Protein AF-A0AAJ0ASC1-F1 (afdb_monomer)

Organism: NCBI:txid1209918

pLDDT: mean 73.43, std 11.55, range [33.88, 90.31]

Structure (mmCIF, N/CA/C/O backbone):
data_AF-A0AAJ0ASC1-F1
#
_entry.id   AF-A0AAJ0ASC1-F1
#
loop_
_atom_site.group_PDB
_atom_site.id
_atom_site.type_symbol
_atom_site.label_atom_id
_atom_site.label_alt_id
_atom_site.label_comp_id
_atom_site.label_asym_id
_atom_site.label_entity_id
_atom_site.label_seq_id
_atom_site.pdbx_PDB_ins_code
_atom_site.Cartn_x
_atom_site.Cartn_y
_atom_site.Cartn_z
_atom_site.occupancy
_atom_site.B_iso_or_equiv
_atom_site.auth_seq_id
_atom_site.auth_comp_id
_atom_site.auth_asym_id
_atom_site.auth_atom_id
_atom_site.pdbx_PDB_model_num
ATOM 1 N N . MET A 1 1 ? -0.349 -22.123 7.236 1.00 34.16 1 MET A N 1
ATOM 2 C CA . MET A 1 1 ? -1.575 -21.528 7.807 1.00 34.16 1 MET A CA 1
ATOM 3 C C . MET A 1 1 ? -2.032 -20.435 6.857 1.00 34.16 1 MET A C 1
ATOM 5 O O . MET A 1 1 ? -1.422 -19.375 6.826 1.00 34.16 1 MET A O 1
ATOM 9 N N . VAL A 1 2 ? -3.002 -20.745 5.996 1.00 33.88 2 VAL A N 1
ATOM 10 C CA . VAL A 1 2 ? -3.589 -19.779 5.057 1.00 33.88 2 VAL A CA 1
ATOM 11 C C . VAL A 1 2 ? -4.461 -18.842 5.892 1.00 33.88 2 VAL A C 1
ATOM 13 O O . VAL A 1 2 ? -5.405 -19.294 6.531 1.00 33.88 2 VAL A O 1
ATOM 16 N N . LEU A 1 3 ? -4.087 -17.567 5.990 1.00 45.00 3 LEU A N 1
ATOM 17 C CA . LEU A 1 3 ? -4.937 -16.552 6.610 1.00 45.00 3 LEU A CA 1
ATOM 18 C C . LEU A 1 3 ? -6.033 -16.223 5.598 1.00 45.00 3 LEU A C 1
ATOM 20 O O . LEU A 1 3 ? -5.820 -15.415 4.699 1.00 45.00 3 LEU A O 1
ATOM 24 N N . GLU A 1 4 ? -7.172 -16.906 5.700 1.00 57.84 4 GLU A N 1
ATOM 25 C CA . GLU A 1 4 ? -8.359 -16.542 4.930 1.00 57.84 4 GLU A CA 1
ATOM 26 C C . GLU A 1 4 ? -8.743 -15.098 5.275 1.00 57.84 4 GLU A C 1
ATOM 28 O O . GLU A 1 4 ? -8.935 -14.744 6.441 1.00 57.84 4 GLU A O 1
ATOM 33 N N . ASN A 1 5 ? -8.790 -14.248 4.251 1.00 64.25 5 ASN A N 1
ATOM 34 C CA . ASN A 1 5 ? -9.231 -12.867 4.373 1.00 64.25 5 ASN A CA 1
ATOM 35 C C . ASN A 1 5 ? -10.702 -12.864 4.820 1.00 64.25 5 ASN A C 1
ATOM 37 O O . ASN A 1 5 ? -11.564 -13.404 4.123 1.00 64.25 5 ASN A O 1
ATOM 41 N N . VAL A 1 6 ? -10.994 -12.288 5.988 1.00 72.25 6 VAL A N 1
ATOM 42 C CA . VAL A 1 6 ? -12.367 -12.197 6.496 1.00 72.25 6 VAL A CA 1
ATOM 43 C C . VAL A 1 6 ? -13.025 -10.979 5.846 1.00 72.25 6 VAL A C 1
ATOM 45 O O . VAL A 1 6 ? -12.481 -9.881 5.959 1.00 72.25 6 VAL A O 1
ATOM 48 N N . PRO A 1 7 ? -14.199 -11.100 5.197 1.00 78.81 7 PRO A N 1
ATOM 49 C CA . PRO A 1 7 ? -14.834 -9.967 4.531 1.00 78.81 7 PRO A CA 1
ATOM 50 C C . PRO A 1 7 ? -14.973 -8.743 5.446 1.00 78.81 7 PRO A C 1
ATOM 52 O O . PRO A 1 7 ? -15.595 -8.816 6.506 1.00 78.81 7 PRO A O 1
ATOM 55 N N . GLY A 1 8 ? -14.441 -7.597 5.008 1.00 72.81 8 GLY A N 1
ATOM 56 C CA . GLY A 1 8 ? -14.377 -6.371 5.815 1.00 72.81 8 GLY A CA 1
ATOM 57 C C . GLY A 1 8 ? -15.733 -5.865 6.319 1.00 72.81 8 GLY A C 1
ATOM 58 O O . GLY A 1 8 ? -15.797 -5.250 7.378 1.00 72.81 8 GLY A O 1
ATO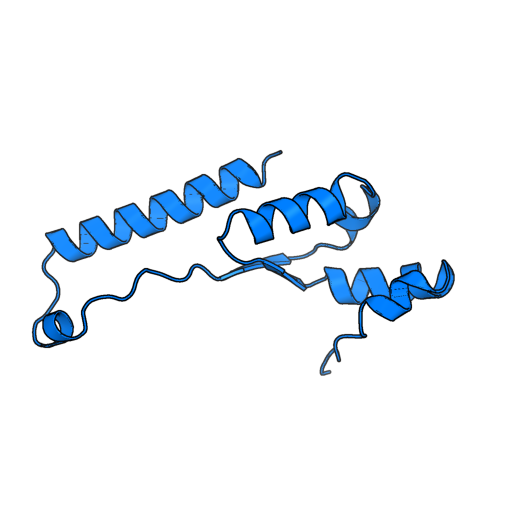M 59 N N . ARG A 1 9 ? -16.836 -6.209 5.638 1.00 80.06 9 ARG A N 1
ATOM 60 C CA . ARG A 1 9 ? -18.210 -5.903 6.079 1.00 80.06 9 ARG A CA 1
ATOM 61 C C . ARG A 1 9 ? -18.533 -6.418 7.487 1.00 80.06 9 ARG A C 1
ATOM 63 O O . ARG A 1 9 ? -19.351 -5.825 8.179 1.00 80.06 9 ARG A O 1
ATOM 70 N N . PHE A 1 10 ? -17.887 -7.500 7.925 1.00 83.62 10 PHE A N 1
ATOM 71 C CA . PHE A 1 10 ? -18.098 -8.070 9.255 1.00 83.62 10 PHE A CA 1
ATOM 72 C C . PHE A 1 10 ? -17.439 -7.237 10.362 1.00 83.62 10 PHE A C 1
ATOM 74 O O . PHE A 1 10 ? -17.953 -7.194 11.476 1.00 83.62 10 PHE A O 1
ATOM 81 N N . ALA A 1 11 ? -16.375 -6.491 10.049 1.00 83.38 11 ALA A N 1
ATOM 82 C CA . ALA A 1 11 ? -15.750 -5.563 10.990 1.00 83.38 11 ALA A CA 1
ATOM 83 C C . ALA A 1 11 ? -16.639 -4.343 11.314 1.00 83.38 11 ALA A C 1
ATOM 85 O O . ALA A 1 11 ? -16.323 -3.584 12.223 1.00 83.38 11 ALA A O 1
ATOM 86 N N . CYS A 1 12 ? -17.745 -4.139 10.588 1.00 83.06 12 CYS A N 1
ATOM 87 C CA . CYS A 1 12 ? -18.680 -3.032 10.807 1.00 83.06 12 CYS A CA 1
ATOM 88 C C . CYS A 1 12 ? -19.890 -3.399 11.685 1.00 83.06 12 CYS A C 1
ATOM 90 O O . CYS A 1 12 ? -20.700 -2.523 11.968 1.00 83.06 12 CYS A O 1
ATOM 92 N N . ILE A 1 13 ? -20.042 -4.668 12.087 1.00 87.31 13 ILE A N 1
ATOM 93 C CA . ILE A 1 13 ? -21.240 -5.151 12.797 1.00 87.31 13 ILE A CA 1
ATOM 94 C C . ILE A 1 13 ? -21.227 -4.748 14.275 1.00 87.31 13 ILE A C 1
ATOM 96 O O . ILE A 1 13 ? -22.210 -4.212 14.780 1.00 87.31 13 ILE A O 1
ATOM 100 N N . CYS A 1 14 ? -20.125 -5.005 14.981 1.00 90.19 14 CYS A N 1
ATOM 101 C CA . CYS A 1 14 ? -19.950 -4.616 16.379 1.00 90.19 14 CYS A CA 1
ATOM 102 C C . CYS A 1 14 ? -18.465 -4.429 16.721 1.00 90.19 14 CYS A C 1
ATOM 104 O O . CYS A 1 14 ? -17.584 -4.811 15.945 1.00 90.19 14 CYS A O 1
ATOM 106 N N . ARG A 1 15 ? -18.189 -3.853 17.899 1.00 87.25 15 ARG A N 1
ATOM 107 C CA . ARG A 1 15 ? -16.824 -3.551 18.360 1.00 87.25 15 ARG A CA 1
ATOM 108 C C . ARG A 1 15 ? -15.962 -4.807 18.506 1.00 87.25 15 ARG A C 1
ATOM 110 O O . ARG A 1 15 ? -14.857 -4.826 17.983 1.00 87.25 15 ARG A O 1
ATOM 117 N N . ASP A 1 16 ? -16.490 -5.868 19.109 1.00 89.81 16 ASP A N 1
ATOM 118 C CA . ASP A 1 16 ? -15.742 -7.116 19.330 1.00 89.81 16 ASP A CA 1
ATOM 119 C C . ASP A 1 16 ? -15.289 -7.758 18.009 1.00 89.81 16 ASP A C 1
ATOM 121 O O . ASP A 1 16 ? -14.180 -8.286 17.880 1.00 89.81 16 ASP A O 1
ATOM 125 N N . TRP A 1 17 ? -16.148 -7.686 16.988 1.00 90.31 17 TRP A N 1
ATOM 126 C CA . TRP A 1 17 ? -15.836 -8.184 15.651 1.00 90.31 17 TRP A CA 1
ATOM 127 C C . TRP A 1 17 ? -14.817 -7.284 14.965 1.00 90.31 17 TRP A C 1
ATOM 129 O O . TRP A 1 17 ? -13.879 -7.789 14.351 1.00 90.31 17 TRP A O 1
ATOM 139 N N . GLN A 1 18 ? -14.953 -5.966 15.107 1.00 87.81 18 GLN A N 1
ATOM 140 C CA . GLN A 1 18 ? -13.972 -5.009 14.608 1.00 87.81 18 GLN A CA 1
ATOM 141 C C . GLN A 1 18 ? -12.577 -5.294 15.188 1.00 87.81 18 GLN A C 1
ATOM 143 O O . GLN A 1 18 ? -11.626 -5.465 14.429 1.00 87.81 18 GLN A O 1
ATOM 148 N N . GLU A 1 19 ? -12.466 -5.429 16.510 1.00 88.25 19 GLU A N 1
ATOM 149 C CA . GLU A 1 19 ? -11.205 -5.690 17.217 1.00 88.25 19 GLU A CA 1
ATOM 150 C C . GLU A 1 19 ? -10.589 -7.050 16.861 1.00 88.25 19 GLU A C 1
ATOM 152 O O . GLU A 1 19 ? -9.371 -7.204 16.874 1.00 88.25 19 GLU A O 1
ATOM 157 N N . SER A 1 20 ? -11.408 -8.031 16.481 1.00 87.38 20 SER A N 1
ATOM 158 C CA . SER A 1 20 ? -10.932 -9.358 16.073 1.00 87.38 20 SER A CA 1
ATOM 159 C C . SER A 1 20 ? -10.515 -9.433 14.597 1.00 87.38 20 SER A C 1
ATOM 161 O O . SER A 1 20 ? -9.622 -10.210 14.239 1.00 87.38 20 SER A O 1
ATOM 163 N N . ILE A 1 21 ? -11.174 -8.659 13.727 1.00 87.75 21 ILE A N 1
ATOM 164 C CA . ILE A 1 21 ? -11.045 -8.739 12.264 1.00 87.75 21 ILE A CA 1
ATOM 165 C C . ILE A 1 21 ? -10.046 -7.710 11.728 1.00 87.75 21 ILE A C 1
ATOM 167 O O . ILE A 1 21 ? -9.180 -8.070 10.927 1.00 87.75 21 ILE A O 1
ATOM 171 N N . GLU A 1 22 ? -10.124 -6.448 12.167 1.00 86.69 22 GLU A N 1
ATOM 172 C CA . GLU A 1 22 ? -9.260 -5.366 11.668 1.00 86.69 22 GLU A CA 1
ATOM 173 C C . GLU A 1 22 ? -7.758 -5.684 11.796 1.00 86.69 22 GLU A C 1
ATOM 175 O O . GLU A 1 22 ? -7.049 -5.492 10.806 1.00 86.69 22 GLU A O 1
ATOM 180 N N . PRO A 1 23 ? -7.247 -6.266 12.904 1.00 86.69 23 PRO A N 1
ATOM 181 C CA . PRO A 1 23 ? -5.829 -6.617 13.005 1.00 86.69 23 PRO A CA 1
ATOM 182 C C . PRO A 1 23 ? -5.373 -7.666 11.990 1.00 86.69 23 PRO A C 1
ATOM 184 O O . PRO A 1 23 ? -4.203 -7.702 11.619 1.00 86.69 23 PRO A O 1
ATOM 187 N N . ARG A 1 24 ? -6.277 -8.552 11.551 1.00 83.56 24 ARG A N 1
ATOM 188 C CA . ARG A 1 24 ? -5.973 -9.582 10.549 1.00 83.56 24 ARG A CA 1
ATOM 189 C C . ARG A 1 24 ? -6.002 -8.991 9.148 1.00 83.56 24 ARG A C 1
ATOM 191 O O . ARG A 1 24 ? -5.080 -9.232 8.374 1.00 83.56 24 ARG A O 1
ATOM 198 N N . ASN A 1 25 ? -7.026 -8.194 8.859 1.00 80.62 25 ASN A N 1
ATOM 199 C CA . ASN A 1 25 ? -7.251 -7.618 7.538 1.00 80.62 25 ASN A CA 1
ATOM 200 C C . ASN A 1 25 ? -6.265 -6.494 7.210 1.00 80.62 25 ASN A C 1
ATOM 202 O O . ASN A 1 25 ? -5.808 -6.403 6.078 1.00 80.62 25 ASN A O 1
ATOM 206 N N . PHE A 1 26 ? -5.895 -5.664 8.187 1.00 81.94 26 PHE A N 1
ATOM 207 C CA . PHE A 1 26 ? -4.932 -4.578 7.986 1.00 81.94 26 PHE A CA 1
ATOM 208 C C . PHE A 1 26 ? -3.475 -5.009 8.162 1.00 81.94 26 PHE A C 1
ATOM 210 O O . PHE A 1 26 ? -2.573 -4.213 7.912 1.00 81.94 26 PHE A O 1
ATOM 217 N N . ARG A 1 27 ? -3.218 -6.274 8.528 1.00 79.00 27 ARG A N 1
ATOM 218 C CA . ARG A 1 27 ? -1.853 -6.812 8.633 1.00 79.00 27 ARG A CA 1
ATOM 219 C C . ARG A 1 27 ? -1.081 -6.683 7.319 1.00 79.00 27 ARG A C 1
ATOM 221 O O . ARG A 1 27 ? 0.131 -6.465 7.352 1.00 79.00 27 ARG A O 1
ATOM 228 N N . ILE A 1 28 ? -1.777 -6.883 6.199 1.00 75.19 28 ILE A N 1
ATOM 229 C CA . ILE A 1 28 ? -1.252 -6.777 4.839 1.00 75.19 28 ILE A CA 1
ATOM 230 C C . ILE A 1 28 ? -2.258 -5.960 4.035 1.00 75.19 28 ILE A C 1
ATOM 232 O O . ILE A 1 28 ? -3.373 -6.417 3.799 1.00 75.19 28 ILE A O 1
ATOM 236 N N . LEU A 1 29 ? -1.852 -4.770 3.605 1.00 72.88 29 LEU A N 1
ATOM 237 C CA . LEU A 1 29 ? -2.659 -3.916 2.740 1.00 72.88 29 LEU A CA 1
ATOM 238 C C . LEU A 1 29 ? -2.087 -3.900 1.333 1.00 72.88 29 LEU A C 1
ATOM 240 O O . LEU A 1 29 ? -0.899 -3.638 1.146 1.00 72.88 29 LEU A O 1
ATOM 244 N N . GLN A 1 30 ? -2.957 -4.183 0.368 1.00 74.06 30 GLN A N 1
ATOM 245 C CA . GLN A 1 30 ? -2.683 -4.014 -1.050 1.00 74.06 30 GLN A CA 1
ATOM 246 C C . GLN A 1 30 ? -3.332 -2.713 -1.496 1.00 74.06 30 GLN A C 1
ATOM 248 O O . GLN A 1 30 ? -4.548 -2.556 -1.382 1.00 74.06 30 GLN A O 1
ATOM 253 N N . VAL A 1 31 ? -2.509 -1.785 -1.968 1.00 72.19 31 VAL A N 1
ATOM 254 C CA . VAL A 1 31 ? -2.947 -0.463 -2.416 1.00 72.19 31 VAL A CA 1
ATOM 255 C C . VAL A 1 31 ? -2.492 -0.291 -3.858 1.00 72.19 31 VAL A C 1
ATOM 257 O O . VAL A 1 31 ? -1.334 -0.576 -4.179 1.00 72.19 31 VAL A O 1
ATOM 260 N N . GLY A 1 32 ? -3.417 0.117 -4.728 1.00 69.81 32 GLY A N 1
ATOM 261 C CA . GLY A 1 32 ? -3.092 0.504 -6.097 1.00 69.81 32 GLY A CA 1
ATOM 262 C C . GLY A 1 32 ? -2.273 1.793 -6.126 1.00 69.81 32 GLY A C 1
ATOM 263 O O . GLY A 1 32 ? -2.260 2.557 -5.163 1.00 69.81 32 GLY A O 1
ATOM 264 N N . SER A 1 33 ? -1.577 2.034 -7.233 1.00 69.62 33 SER A N 1
ATOM 265 C CA . SER A 1 33 ? -0.784 3.251 -7.443 1.00 69.62 33 SER A CA 1
ATOM 266 C C . SER A 1 33 ? -1.601 4.435 -7.977 1.00 69.62 33 SER A C 1
ATOM 268 O O . SER A 1 33 ? -1.027 5.458 -8.336 1.00 69.62 33 SER A O 1
ATOM 270 N N . ASP A 1 34 ? -2.923 4.302 -8.078 1.00 75.06 34 ASP A N 1
ATOM 271 C CA . ASP A 1 34 ? -3.826 5.352 -8.540 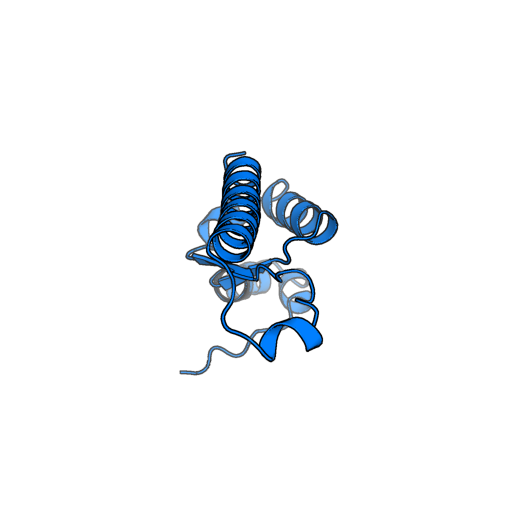1.00 75.06 34 ASP A CA 1
ATOM 272 C C . ASP A 1 34 ? -4.283 6.282 -7.398 1.00 75.06 34 ASP A C 1
ATOM 274 O O . ASP A 1 34 ? -4.337 5.905 -6.225 1.00 75.06 34 ASP A O 1
ATOM 278 N N . GLU A 1 35 ? -4.652 7.517 -7.747 1.00 73.44 35 GLU A N 1
ATOM 279 C CA . GLU A 1 35 ? -5.090 8.548 -6.794 1.00 73.44 35 GLU A CA 1
ATOM 280 C C . GLU A 1 35 ? -6.298 8.108 -5.949 1.00 73.44 35 GLU A C 1
ATOM 282 O O . GLU A 1 35 ? -6.401 8.445 -4.764 1.00 73.44 35 GLU A O 1
ATOM 287 N N . HIS A 1 36 ? -7.201 7.309 -6.525 1.00 78.25 36 HIS A N 1
ATOM 288 C CA . HIS A 1 36 ? -8.374 6.811 -5.815 1.00 78.25 36 HIS A CA 1
ATOM 289 C C . HIS A 1 36 ? -7.978 5.800 -4.728 1.00 78.25 36 HIS A C 1
ATOM 291 O O . HIS A 1 36 ? -8.462 5.893 -3.595 1.00 78.25 36 HIS A O 1
ATOM 297 N N . SER A 1 37 ? -7.040 4.897 -5.021 1.00 77.38 37 SER A N 1
ATOM 298 C CA . SER A 1 37 ? -6.445 3.983 -4.040 1.00 77.38 37 SER A CA 1
ATOM 299 C C . SER A 1 37 ? -5.777 4.729 -2.881 1.00 77.38 37 SER A C 1
ATOM 301 O O . SER A 1 37 ? -6.015 4.383 -1.720 1.00 77.38 37 SER A O 1
ATOM 303 N N . PHE A 1 38 ? -5.012 5.789 -3.160 1.00 73.81 38 PHE A N 1
ATOM 304 C CA . PHE A 1 38 ? -4.396 6.617 -2.115 1.00 73.81 38 PHE A CA 1
ATOM 305 C C . PHE A 1 38 ? -5.427 7.373 -1.275 1.00 73.81 38 PHE A C 1
ATOM 307 O O . PHE A 1 38 ? -5.332 7.391 -0.047 1.00 73.81 38 PHE A O 1
ATOM 314 N N . THR A 1 39 ? -6.460 7.928 -1.910 1.00 80.50 39 THR A N 1
ATOM 315 C CA . THR A 1 39 ? -7.548 8.621 -1.208 1.00 80.50 39 THR A CA 1
ATOM 316 C C . THR A 1 39 ? -8.287 7.674 -0.259 1.00 80.50 39 THR A C 1
ATOM 318 O O . THR A 1 39 ? -8.519 8.006 0.906 1.00 80.50 39 THR A O 1
ATOM 321 N N . ASN A 1 40 ? -8.600 6.459 -0.716 1.00 81.62 40 ASN A N 1
ATOM 322 C CA . ASN A 1 40 ? -9.237 5.434 0.111 1.00 81.62 40 ASN A CA 1
ATOM 323 C C . ASN A 1 40 ? -8.349 5.005 1.287 1.00 81.62 40 ASN A C 1
ATOM 325 O O . ASN A 1 40 ? -8.849 4.807 2.401 1.00 81.62 40 ASN A O 1
ATOM 329 N N . LEU A 1 41 ? -7.036 4.884 1.064 1.00 79.62 41 LEU A N 1
ATOM 330 C CA . LEU A 1 41 ? -6.069 4.592 2.119 1.00 79.62 41 LEU A CA 1
ATOM 331 C C . LEU A 1 41 ? -6.071 5.699 3.179 1.00 79.62 41 LEU A C 1
ATOM 333 O O . LEU A 1 41 ? -6.257 5.415 4.364 1.00 79.62 41 LEU A O 1
ATOM 337 N N . HIS A 1 42 ? -5.961 6.958 2.749 1.00 79.62 42 HIS A N 1
ATOM 338 C CA . HIS A 1 42 ? -6.000 8.119 3.631 1.00 79.62 42 HIS A CA 1
ATOM 339 C C . HIS A 1 42 ? -7.291 8.143 4.460 1.00 79.62 42 HIS A C 1
ATOM 341 O O . HIS A 1 42 ? -7.235 8.184 5.687 1.00 79.62 42 HIS A O 1
ATOM 347 N N . MET A 1 43 ? -8.466 8.001 3.833 1.00 81.75 43 MET A N 1
ATOM 348 C CA . MET A 1 43 ? -9.751 7.959 4.549 1.00 81.75 43 MET A CA 1
ATOM 349 C C . MET A 1 43 ? -9.849 6.807 5.560 1.00 81.75 43 MET A C 1
ATOM 351 O O . MET A 1 43 ? -10.475 6.954 6.615 1.00 81.75 43 MET A O 1
ATOM 355 N N . THR A 1 44 ? -9.233 5.661 5.255 1.00 80.69 44 THR A N 1
ATOM 356 C CA . THR A 1 44 ? -9.255 4.471 6.118 1.00 80.69 44 THR A CA 1
ATOM 357 C C . THR A 1 44 ? -8.528 4.705 7.441 1.00 80.69 44 THR A C 1
ATOM 359 O O . THR A 1 44 ? -8.990 4.196 8.471 1.00 80.69 44 THR A O 1
ATOM 362 N N . PHE A 1 45 ? -7.438 5.479 7.423 1.00 82.12 45 PHE A N 1
ATOM 363 C CA . PHE A 1 45 ? -6.574 5.718 8.582 1.00 82.12 45 PHE A CA 1
ATOM 364 C C . PHE A 1 45 ? -6.785 7.069 9.258 1.00 82.12 45 PHE A C 1
ATOM 366 O O . PHE A 1 45 ? -6.786 7.123 10.485 1.00 82.12 45 PHE A O 1
ATOM 373 N N . HIS A 1 46 ? -7.026 8.134 8.492 1.00 79.88 46 HIS A N 1
ATOM 374 C CA . HIS A 1 46 ? -7.144 9.503 9.001 1.00 79.88 46 HIS A CA 1
ATOM 375 C C . HIS A 1 46 ? -8.215 9.624 10.093 1.00 79.88 46 HIS A C 1
ATOM 377 O O . HIS A 1 46 ? -8.000 10.220 11.143 1.00 79.88 46 HIS A O 1
ATOM 383 N N . ASN A 1 47 ? -9.367 8.981 9.887 1.00 78.00 47 ASN A N 1
ATOM 384 C CA . ASN A 1 47 ? -10.479 9.047 10.838 1.00 78.00 47 ASN A CA 1
ATOM 385 C C . ASN A 1 47 ? -10.333 8.076 12.020 1.00 78.00 47 ASN A C 1
ATOM 387 O O . ASN A 1 47 ? -11.133 8.123 12.955 1.00 78.00 47 ASN A O 1
ATOM 391 N N . LYS A 1 48 ? -9.370 7.147 11.965 1.00 83.19 48 LYS A N 1
ATOM 392 C CA . LYS A 1 48 ? -9.200 6.065 12.945 1.00 83.19 48 LYS A CA 1
ATOM 393 C C . LYS A 1 48 ? -7.710 5.745 13.137 1.00 83.19 48 LYS A C 1
ATOM 395 O O . LYS A 1 48 ? -7.244 4.710 12.650 1.00 83.19 48 LYS A O 1
ATOM 400 N N . PRO A 1 49 ? -6.970 6.585 13.885 1.00 79.75 49 PRO A N 1
ATOM 401 C CA . PRO A 1 49 ? -5.512 6.485 14.005 1.00 79.75 49 PRO A CA 1
ATOM 402 C C . PRO A 1 49 ? -5.029 5.129 14.531 1.00 79.75 49 PRO A C 1
ATOM 404 O O . PRO A 1 49 ? -4.003 4.618 14.096 1.00 79.75 49 PRO A O 1
ATOM 407 N N . TRP A 1 50 ? -5.804 4.478 15.407 1.00 82.81 50 TRP A N 1
ATOM 408 C CA . TRP A 1 50 ? -5.455 3.159 15.947 1.00 82.81 50 TRP A CA 1
ATOM 409 C C . TRP A 1 50 ? -5.298 2.086 14.864 1.00 82.81 50 TRP A C 1
ATOM 411 O O . TRP A 1 50 ? -4.553 1.130 15.069 1.00 82.81 50 TRP A O 1
ATOM 421 N N . ARG A 1 51 ? -5.938 2.237 13.696 1.00 85.06 51 ARG A N 1
ATOM 422 C CA . ARG A 1 51 ? -5.791 1.285 12.587 1.00 85.06 51 ARG A CA 1
ATOM 423 C C . ARG A 1 51 ? -4.367 1.242 12.043 1.00 85.06 51 ARG A C 1
ATOM 425 O O . ARG A 1 51 ? -3.954 0.189 11.566 1.00 85.06 51 ARG A O 1
ATOM 432 N N . GLN A 1 52 ? -3.611 2.336 12.159 1.00 80.31 52 GLN A N 1
ATOM 433 C CA . GLN A 1 52 ? -2.205 2.382 11.750 1.00 80.31 52 GLN A CA 1
ATOM 434 C C . GLN A 1 52 ? -1.366 1.352 12.524 1.00 80.31 52 GLN A C 1
ATOM 436 O O . GLN A 1 52 ? -0.485 0.725 11.949 1.00 80.31 52 GLN A O 1
ATOM 441 N N . SER A 1 53 ? -1.701 1.082 13.793 1.00 82.56 53 SER A N 1
ATOM 442 C CA . SER A 1 53 ? -0.984 0.101 14.628 1.00 82.56 53 SER A CA 1
ATOM 443 C C . SER A 1 53 ? -1.116 -1.353 14.153 1.00 82.56 53 SER A C 1
ATOM 445 O O . SER A 1 53 ? -0.308 -2.206 14.522 1.00 82.56 53 SER A O 1
ATOM 447 N N . TYR A 1 54 ? -2.120 -1.653 13.325 1.00 81.75 54 TYR A N 1
ATOM 448 C CA . TYR A 1 54 ? -2.324 -2.987 12.761 1.00 81.75 54 TYR A CA 1
ATOM 449 C C . TYR A 1 54 ? -1.496 -3.232 11.498 1.00 81.75 54 TYR A C 1
ATOM 451 O O . TYR A 1 54 ? -1.286 -4.387 11.113 1.00 81.75 54 TYR A O 1
ATOM 459 N N . VAL A 1 55 ? -1.011 -2.164 10.865 1.00 79.50 55 VAL A N 1
ATOM 460 C CA . VAL A 1 55 ? -0.255 -2.239 9.620 1.00 79.50 55 VAL A CA 1
ATOM 461 C C . VAL A 1 55 ? 1.171 -2.660 9.933 1.00 79.50 55 VAL A C 1
ATOM 463 O O . VAL A 1 55 ? 1.957 -1.901 10.490 1.00 79.50 55 VAL A O 1
ATOM 466 N N . ARG A 1 56 ? 1.521 -3.897 9.570 1.00 69.31 56 ARG A N 1
ATOM 467 C CA . ARG A 1 56 ? 2.908 -4.381 9.675 1.00 69.31 56 ARG A CA 1
ATO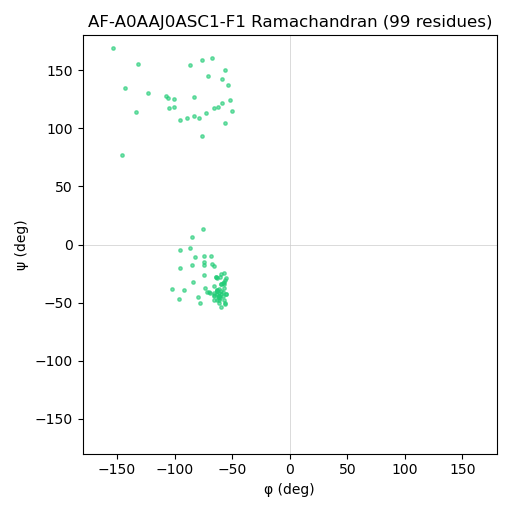M 468 C C . ARG A 1 56 ? 3.697 -4.149 8.398 1.00 69.31 56 ARG A C 1
ATOM 470 O O . ARG A 1 56 ? 4.880 -3.836 8.457 1.00 69.31 56 ARG A O 1
ATOM 477 N N . HIS A 1 57 ? 3.048 -4.350 7.255 1.00 66.44 57 HIS A N 1
ATOM 478 C CA . HIS A 1 57 ? 3.659 -4.224 5.940 1.00 66.44 57 HIS A CA 1
ATOM 479 C C . HIS A 1 57 ? 2.641 -3.629 4.969 1.00 66.44 57 HIS A C 1
ATOM 481 O O . HIS A 1 57 ? 1.497 -4.089 4.920 1.00 66.44 57 HIS A O 1
ATOM 487 N N . ILE A 1 58 ? 3.071 -2.653 4.171 1.00 66.75 58 ILE A N 1
ATOM 488 C CA . ILE A 1 58 ? 2.280 -2.120 3.060 1.00 66.75 58 ILE A CA 1
ATOM 489 C C . ILE A 1 58 ? 2.879 -2.649 1.762 1.00 66.75 58 ILE A C 1
ATOM 491 O O . ILE A 1 58 ? 4.085 -2.541 1.542 1.00 66.75 58 ILE A O 1
ATOM 495 N N . TRP A 1 59 ? 2.040 -3.271 0.937 1.00 64.12 59 TRP A N 1
ATOM 496 C CA . TRP A 1 59 ? 2.435 -3.814 -0.353 1.00 64.12 59 TRP A CA 1
ATOM 497 C C . TRP A 1 59 ? 1.912 -2.893 -1.445 1.00 64.12 59 TRP A C 1
ATOM 499 O O . TRP A 1 59 ? 0.700 -2.742 -1.615 1.00 64.12 59 TRP A O 1
ATOM 509 N N . PHE A 1 60 ? 2.836 -2.311 -2.201 1.00 62.47 60 PHE A N 1
ATOM 510 C CA . PHE A 1 60 ? 2.511 -1.520 -3.377 1.00 62.47 60 PHE A CA 1
ATOM 511 C C . PHE A 1 60 ? 2.723 -2.361 -4.622 1.00 62.47 60 PHE A C 1
ATOM 513 O O . PHE A 1 60 ? 3.802 -2.916 -4.837 1.00 62.47 60 PHE A O 1
ATOM 520 N N . LYS A 1 61 ? 1.676 -2.463 -5.440 1.00 64.75 61 LYS A N 1
ATOM 521 C CA . LYS A 1 61 ? 1.794 -2.987 -6.795 1.00 64.75 61 LYS A CA 1
ATOM 522 C C . LYS A 1 61 ? 1.949 -1.788 -7.718 1.00 64.75 61 LYS A C 1
ATOM 524 O O . LYS A 1 61 ? 0.997 -1.047 -7.926 1.00 64.75 61 LYS A O 1
ATOM 529 N N . ILE A 1 62 ? 3.156 -1.599 -8.235 1.00 61.47 62 ILE A N 1
ATOM 530 C CA . ILE A 1 62 ? 3.417 -0.602 -9.270 1.00 61.47 62 ILE A CA 1
ATOM 531 C C . ILE A 1 62 ? 3.199 -1.298 -10.604 1.00 61.47 62 ILE A C 1
ATOM 533 O O . ILE A 1 62 ? 3.963 -2.188 -10.981 1.00 61.47 62 ILE A O 1
ATOM 537 N N . GLU A 1 63 ? 2.117 -0.935 -11.280 1.00 62.97 63 GLU A N 1
ATOM 538 C CA . GLU A 1 63 ? 1.891 -1.343 -12.660 1.00 62.97 63 GLU A CA 1
ATOM 539 C C . GLU A 1 63 ? 2.659 -0.378 -13.558 1.00 62.97 63 GLU A C 1
ATOM 541 O O . GLU A 1 63 ? 2.358 0.812 -13.624 1.00 62.97 63 GLU A O 1
ATOM 546 N N . LEU A 1 64 ? 3.712 -0.891 -14.193 1.00 60.62 64 LEU A N 1
ATOM 547 C CA . LEU A 1 64 ? 4.426 -0.145 -15.218 1.00 60.62 64 LEU A CA 1
ATOM 548 C C . LEU A 1 64 ? 3.541 -0.051 -16.470 1.00 60.62 64 LEU A C 1
ATOM 550 O O . LEU A 1 64 ? 2.799 -0.999 -16.748 1.00 60.62 64 LEU A O 1
ATOM 554 N N . PRO A 1 65 ? 3.599 1.067 -17.215 1.00 58.44 65 PRO A N 1
ATOM 555 C CA . PRO A 1 65 ? 2.844 1.212 -18.453 1.00 58.44 65 PRO A CA 1
ATOM 556 C C . PRO A 1 65 ? 3.172 0.078 -19.429 1.00 58.44 65 PRO A C 1
ATOM 558 O O . PRO A 1 65 ? 4.283 -0.456 -19.428 1.00 58.44 65 PRO A O 1
ATOM 561 N N . ASP A 1 66 ? 2.203 -0.282 -20.274 1.00 60.94 66 ASP A N 1
ATOM 562 C CA . ASP A 1 66 ? 2.382 -1.329 -21.277 1.00 60.94 66 ASP A CA 1
ATOM 563 C C . ASP A 1 66 ? 3.575 -0.996 -22.184 1.00 60.94 66 ASP A C 1
ATOM 565 O O . ASP A 1 66 ? 3.512 -0.142 -23.073 1.00 60.94 66 ASP A O 1
ATOM 569 N N . HIS A 1 67 ? 4.691 -1.692 -21.967 1.00 57.41 67 HIS A N 1
ATOM 570 C CA . HIS A 1 67 ? 5.830 -1.630 -22.869 1.00 57.41 67 HIS A CA 1
ATOM 571 C C . HIS A 1 67 ? 5.407 -2.243 -24.204 1.00 57.41 67 HIS A C 1
ATOM 573 O O . HIS A 1 67 ? 5.071 -3.429 -24.272 1.00 57.41 67 HIS A O 1
ATOM 579 N N . CYS A 1 68 ? 5.434 -1.436 -25.267 1.00 56.53 68 CYS A N 1
ATOM 580 C CA . CYS A 1 68 ? 5.055 -1.860 -26.610 1.00 56.53 68 CYS A CA 1
ATOM 581 C C . CYS A 1 68 ? 5.792 -3.161 -26.988 1.00 56.53 68 CYS A C 1
ATOM 583 O O . CYS A 1 68 ? 7.022 -3.185 -27.076 1.00 56.53 68 CYS A O 1
ATOM 585 N N . ILE A 1 69 ? 5.045 -4.255 -27.180 1.00 55.62 69 ILE A N 1
ATOM 586 C CA . ILE A 1 69 ? 5.589 -5.617 -27.338 1.00 55.62 69 ILE A CA 1
ATOM 587 C C . ILE A 1 69 ? 6.523 -5.717 -28.556 1.00 55.62 69 ILE A C 1
ATOM 589 O O . ILE A 1 69 ? 7.484 -6.483 -28.526 1.00 55.62 69 ILE A O 1
ATOM 593 N N . GLU A 1 70 ? 6.318 -4.882 -29.580 1.00 57.97 70 GLU A N 1
ATOM 594 C CA . GLU A 1 70 ? 7.177 -4.786 -30.770 1.00 57.97 70 GLU A CA 1
ATOM 595 C C . GLU A 1 70 ? 8.648 -4.487 -30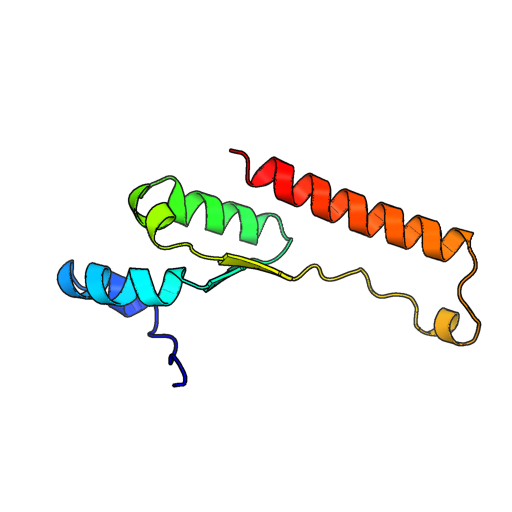.427 1.00 57.97 70 GLU A C 1
ATOM 597 O O . GLU A 1 70 ? 9.562 -4.971 -31.103 1.00 57.97 70 GLU A O 1
ATOM 602 N N . LYS A 1 71 ? 8.89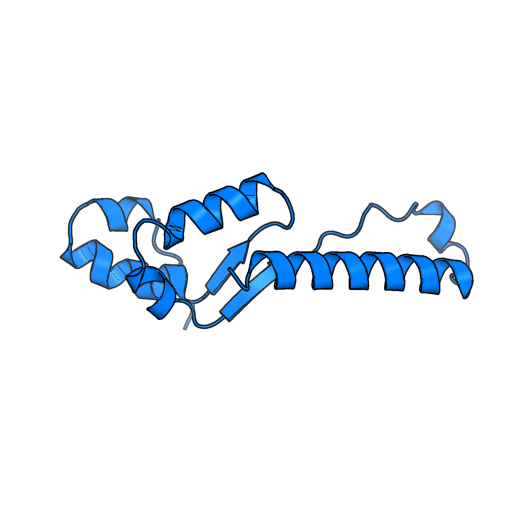7 -3.770 -29.321 1.00 54.88 71 LYS A N 1
ATOM 603 C CA . LYS A 1 71 ? 10.245 -3.434 -28.841 1.00 54.88 71 LYS A CA 1
ATOM 604 C C . LYS A 1 71 ? 10.983 -4.611 -28.192 1.00 54.88 71 LYS A C 1
ATOM 606 O O . LYS A 1 71 ? 12.200 -4.542 -28.066 1.00 54.88 71 LYS A O 1
ATOM 611 N N . ARG A 1 72 ? 10.298 -5.712 -27.839 1.00 56.91 72 ARG A N 1
ATOM 612 C CA . ARG A 1 72 ? 10.920 -6.921 -27.247 1.00 56.91 72 ARG A CA 1
ATOM 613 C C . ARG A 1 72 ? 11.699 -7.769 -28.252 1.00 56.91 72 ARG A C 1
ATOM 615 O O . ARG A 1 72 ? 12.408 -8.689 -27.859 1.00 56.91 72 ARG A O 1
ATOM 622 N N . SER A 1 73 ? 11.568 -7.463 -29.541 1.00 65.81 73 SER A N 1
ATOM 623 C CA . SER A 1 73 ? 12.277 -8.144 -30.630 1.00 65.81 73 SER A CA 1
ATOM 624 C C . SER A 1 73 ? 13.789 -7.893 -30.602 1.00 65.81 73 SER A C 1
ATOM 626 O O . SER A 1 73 ? 14.547 -8.609 -31.253 1.00 65.81 73 SER A O 1
ATOM 628 N N . ARG A 1 74 ? 14.232 -6.866 -29.864 1.00 70.62 74 ARG A N 1
ATOM 629 C CA . ARG A 1 74 ? 15.635 -6.492 -29.691 1.00 70.62 74 ARG A CA 1
ATOM 630 C C . ARG A 1 74 ? 15.952 -6.269 -28.206 1.00 70.62 74 ARG A C 1
ATOM 632 O O . ARG A 1 74 ? 15.047 -5.931 -27.444 1.00 70.62 74 ARG A O 1
ATOM 639 N N . PRO A 1 75 ? 17.220 -6.421 -27.791 1.00 72.00 75 PRO A N 1
ATOM 640 C CA . PRO A 1 75 ? 17.669 -5.934 -26.491 1.00 72.00 75 PRO A CA 1
ATOM 641 C C . PRO A 1 75 ? 17.332 -4.443 -26.330 1.00 72.00 75 PRO A C 1
ATOM 643 O O . PRO A 1 75 ? 17.507 -3.677 -27.282 1.00 72.00 75 PRO A O 1
ATOM 646 N N . GLN A 1 76 ? 16.848 -4.047 -25.147 1.00 71.38 76 GLN A N 1
ATOM 647 C CA . GLN A 1 76 ? 16.611 -2.636 -24.815 1.00 71.38 76 GLN A CA 1
ATOM 648 C C . GLN A 1 76 ? 17.918 -1.844 -24.933 1.00 71.38 76 GLN A C 1
ATOM 650 O O . GLN A 1 76 ? 18.988 -2.357 -24.593 1.00 71.38 76 GLN A O 1
ATOM 655 N N . THR A 1 77 ? 17.840 -0.604 -25.415 1.00 80.81 77 THR A N 1
ATOM 656 C CA . THR A 1 77 ? 18.999 0.301 -25.402 1.00 80.81 77 THR A CA 1
ATOM 657 C C . THR A 1 77 ? 19.241 0.849 -23.999 1.00 80.81 77 THR A C 1
ATOM 659 O O . THR A 1 77 ? 18.328 0.900 -23.175 1.00 80.81 77 THR A O 1
ATOM 662 N N . ASP A 1 78 ? 20.465 1.307 -23.727 1.00 82.00 78 ASP A N 1
ATOM 663 C CA . ASP A 1 78 ? 20.802 1.932 -22.440 1.00 82.00 78 ASP A CA 1
ATOM 664 C C . ASP A 1 78 ? 19.909 3.149 -22.129 1.00 82.00 78 ASP A C 1
ATOM 666 O O . ASP A 1 78 ? 19.570 3.386 -20.971 1.00 82.00 78 ASP A O 1
ATOM 670 N N . GLU A 1 79 ? 19.469 3.879 -23.160 1.00 80.75 79 GLU A N 1
ATOM 671 C CA . GLU A 1 79 ? 18.509 4.984 -23.042 1.00 80.75 79 GLU A CA 1
ATOM 672 C C . GLU A 1 79 ? 17.121 4.505 -22.590 1.00 80.75 79 GLU A C 1
ATOM 674 O O . GLU A 1 79 ? 16.593 5.045 -21.621 1.00 80.75 79 GLU A O 1
ATOM 679 N N . GLU A 1 80 ? 16.568 3.452 -23.206 1.00 76.56 80 GLU A N 1
ATOM 680 C CA . GLU A 1 80 ? 15.266 2.878 -22.819 1.00 76.56 80 GLU A CA 1
ATOM 681 C C . GLU A 1 80 ? 15.308 2.325 -21.382 1.00 76.56 80 GLU A C 1
ATOM 683 O O . GLU A 1 80 ? 14.384 2.535 -20.598 1.00 76.56 80 GLU A O 1
ATOM 688 N N . ILE A 1 81 ? 16.414 1.676 -20.997 1.00 77.56 81 ILE A N 1
ATOM 689 C CA . ILE A 1 81 ? 16.624 1.192 -19.624 1.00 77.56 81 ILE A CA 1
ATOM 690 C C . ILE A 1 81 ? 16.679 2.362 -18.636 1.00 77.56 81 ILE A C 1
ATOM 692 O O . ILE A 1 81 ? 16.175 2.260 -17.515 1.00 77.56 81 ILE A O 1
ATOM 696 N N . ASN A 1 82 ? 17.323 3.466 -19.013 1.00 81.56 82 ASN A N 1
ATOM 697 C CA . ASN A 1 82 ? 17.436 4.637 -18.156 1.00 81.56 82 ASN A CA 1
ATOM 698 C C . ASN A 1 82 ? 16.086 5.352 -17.984 1.00 81.56 82 ASN 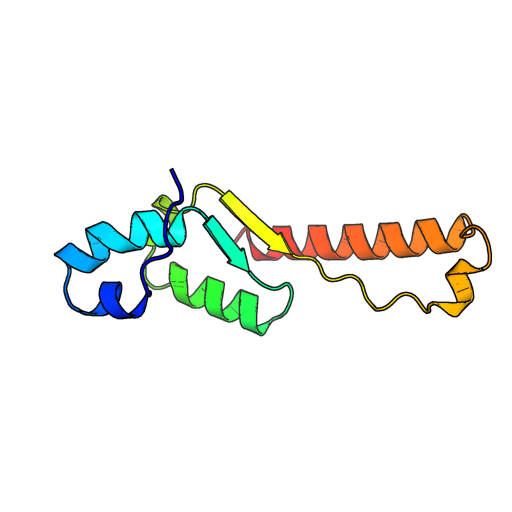A C 1
ATOM 700 O O . ASN A 1 82 ? 15.748 5.730 -16.864 1.00 81.56 82 ASN A O 1
ATOM 704 N N . GLU A 1 83 ? 15.292 5.484 -19.048 1.00 79.31 83 GLU A N 1
ATOM 705 C CA . GLU A 1 83 ? 13.931 6.036 -18.986 1.00 79.31 83 GLU A CA 1
ATOM 706 C C . GLU A 1 83 ? 13.016 5.201 -18.079 1.00 79.31 83 GLU A C 1
ATOM 708 O O . GLU A 1 83 ? 12.363 5.755 -17.191 1.00 79.31 83 GLU A O 1
ATOM 713 N N . ASP A 1 84 ? 13.038 3.871 -18.218 1.00 76.06 84 ASP A N 1
ATOM 714 C CA . ASP A 1 84 ? 12.267 2.961 -17.363 1.00 76.06 84 ASP A CA 1
ATOM 715 C C . ASP A 1 84 ? 12.694 3.072 -15.892 1.00 76.06 84 ASP A C 1
ATOM 717 O O . ASP A 1 84 ? 11.857 3.118 -14.986 1.00 76.06 84 ASP A O 1
ATOM 721 N N . ARG A 1 85 ? 14.005 3.169 -15.633 1.00 79.50 85 ARG A N 1
ATOM 722 C CA . ARG A 1 85 ? 14.545 3.367 -14.278 1.00 79.50 85 ARG A CA 1
ATOM 723 C C . ARG A 1 85 ? 14.109 4.692 -13.673 1.00 79.50 85 ARG A C 1
ATOM 725 O O . ARG A 1 85 ? 13.768 4.714 -12.493 1.00 79.50 85 ARG A O 1
ATOM 732 N N . ILE A 1 86 ? 14.120 5.774 -14.451 1.00 80.56 86 ILE A N 1
ATOM 733 C CA . ILE A 1 86 ? 13.648 7.087 -13.999 1.00 80.56 86 ILE A CA 1
ATOM 734 C C . ILE A 1 86 ? 12.157 7.007 -13.678 1.00 80.56 86 ILE A C 1
ATOM 736 O O . ILE A 1 86 ? 11.760 7.400 -12.587 1.00 80.56 86 ILE A O 1
ATOM 740 N N . CYS A 1 87 ? 11.349 6.430 -14.570 1.00 76.00 87 CYS A N 1
ATOM 741 C CA . CYS A 1 87 ? 9.913 6.263 -14.357 1.00 76.00 87 CYS A CA 1
ATO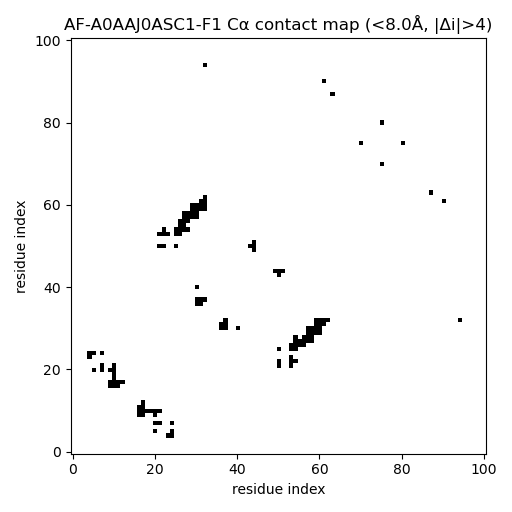M 742 C C . CYS A 1 87 ? 9.618 5.472 -13.071 1.00 76.00 87 CYS A C 1
ATOM 744 O O . CYS A 1 87 ? 8.848 5.923 -12.220 1.00 76.00 87 CYS A O 1
ATOM 746 N N . PHE A 1 88 ? 10.301 4.340 -12.879 1.00 75.69 88 PHE A N 1
ATOM 747 C CA . PHE A 1 88 ? 10.183 3.527 -11.671 1.00 75.69 88 PHE A CA 1
ATOM 748 C C . PHE A 1 88 ? 10.617 4.289 -10.411 1.00 75.69 88 PHE A C 1
ATOM 750 O O . PHE A 1 88 ? 9.900 4.290 -9.409 1.00 75.69 88 PHE A O 1
ATOM 757 N N . ALA A 1 89 ? 11.771 4.961 -10.452 1.00 78.38 89 ALA A N 1
ATOM 758 C CA . ALA A 1 89 ? 12.282 5.724 -9.319 1.00 78.38 89 ALA A CA 1
ATOM 759 C C . ALA A 1 89 ? 11.328 6.863 -8.940 1.00 78.38 89 ALA A C 1
ATOM 761 O O . ALA A 1 89 ? 11.011 7.020 -7.763 1.00 78.38 89 ALA A O 1
ATOM 762 N N . THR A 1 90 ? 10.820 7.620 -9.915 1.00 75.94 90 THR A N 1
ATOM 763 C CA . THR A 1 90 ? 9.849 8.692 -9.675 1.00 75.94 90 THR A CA 1
ATOM 764 C C . THR A 1 90 ? 8.564 8.149 -9.057 1.00 75.94 90 THR A C 1
ATOM 766 O O . THR A 1 90 ? 8.113 8.700 -8.057 1.00 75.94 90 THR A O 1
ATOM 769 N N . ALA A 1 91 ? 8.022 7.035 -9.560 1.00 71.69 91 ALA A N 1
ATOM 770 C CA . ALA A 1 91 ? 6.836 6.405 -8.979 1.00 71.69 91 ALA A CA 1
ATOM 771 C C . ALA A 1 91 ? 7.052 5.994 -7.509 1.00 71.69 91 ALA A C 1
ATOM 773 O O . ALA 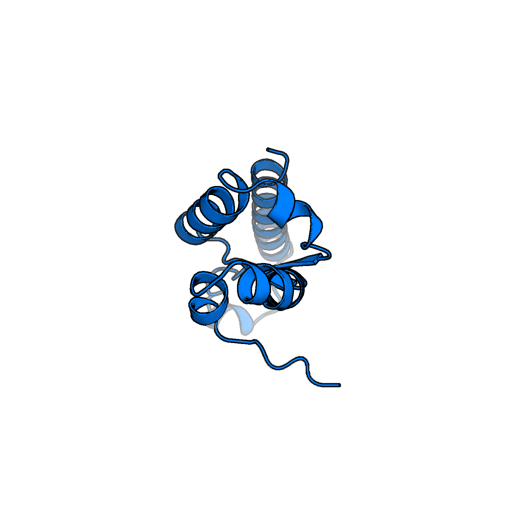A 1 91 ? 6.194 6.244 -6.662 1.00 71.69 91 ALA A O 1
ATOM 774 N N . ILE A 1 92 ? 8.217 5.420 -7.186 1.00 75.50 92 ILE A N 1
ATOM 775 C CA . ILE A 1 92 ? 8.594 5.049 -5.814 1.00 75.50 92 ILE A CA 1
ATOM 776 C C . ILE A 1 92 ? 8.761 6.284 -4.917 1.00 75.50 92 ILE A C 1
ATOM 778 O O . ILE A 1 92 ? 8.283 6.288 -3.783 1.00 75.50 92 ILE A O 1
ATOM 782 N N . PHE A 1 93 ? 9.416 7.344 -5.394 1.00 75.50 93 PHE A N 1
ATOM 783 C CA . PHE A 1 93 ? 9.594 8.568 -4.607 1.00 75.50 93 PHE A CA 1
ATOM 784 C C . PHE A 1 93 ? 8.265 9.271 -4.332 1.00 75.50 93 PHE A C 1
ATOM 786 O O . PHE A 1 93 ? 8.002 9.651 -3.193 1.00 75.50 93 PHE A O 1
ATOM 793 N N . THR A 1 94 ? 7.402 9.398 -5.341 1.00 71.25 94 THR A N 1
ATOM 794 C CA . THR A 1 94 ? 6.052 9.946 -5.171 1.00 71.25 94 THR A CA 1
ATOM 795 C C . THR A 1 94 ? 5.249 9.116 -4.177 1.00 71.25 94 THR A C 1
ATOM 797 O O . THR A 1 94 ? 4.540 9.669 -3.341 1.00 71.25 94 THR A O 1
ATOM 800 N N . LEU A 1 95 ? 5.386 7.793 -4.220 1.00 68.25 95 LEU A N 1
ATOM 801 C CA . LEU A 1 95 ? 4.745 6.907 -3.266 1.00 68.25 95 LEU A CA 1
ATOM 802 C C . LEU A 1 95 ? 5.184 7.200 -1.821 1.00 68.25 95 LEU A C 1
ATOM 804 O O . LEU A 1 95 ? 4.330 7.424 -0.968 1.00 68.25 95 LEU A O 1
ATOM 808 N N . PHE A 1 96 ? 6.490 7.226 -1.541 1.00 70.75 96 PHE A N 1
ATOM 809 C CA . PHE A 1 96 ? 6.986 7.501 -0.187 1.00 70.75 96 PHE A CA 1
ATOM 810 C C . PHE A 1 96 ? 6.621 8.905 0.298 1.00 70.75 96 PHE A C 1
ATOM 812 O O . PHE A 1 96 ? 6.208 9.050 1.444 1.00 70.75 96 PHE A O 1
ATOM 819 N N . TYR A 1 97 ? 6.672 9.908 -0.582 1.00 71.44 97 TYR A N 1
ATOM 820 C CA . TYR A 1 97 ? 6.241 11.269 -0.261 1.00 71.44 97 TYR A CA 1
ATOM 821 C C . TYR A 1 97 ? 4.777 11.329 0.205 1.00 71.44 97 TYR A C 1
ATOM 823 O O . TYR A 1 97 ? 4.463 12.016 1.169 1.00 71.44 97 TYR A O 1
ATOM 831 N N . ASN A 1 98 ? 3.881 10.575 -0.439 1.00 62.19 98 ASN A N 1
ATOM 832 C CA . ASN A 1 98 ? 2.469 10.525 -0.044 1.00 62.19 98 ASN A CA 1
ATOM 833 C C . ASN A 1 98 ? 2.216 9.717 1.242 1.00 62.19 98 ASN A C 1
ATOM 835 O O . ASN A 1 98 ? 1.148 9.842 1.837 1.00 62.19 98 ASN A O 1
ATOM 839 N N . LEU A 1 99 ? 3.160 8.867 1.658 1.00 59.50 99 LEU A N 1
ATOM 840 C CA . LEU A 1 99 ? 3.047 8.044 2.867 1.00 59.50 99 LEU A CA 1
ATOM 841 C C . LEU A 1 99 ? 3.703 8.670 4.102 1.00 59.50 99 LEU A C 1
ATOM 843 O O . LEU A 1 99 ? 3.363 8.265 5.207 1.00 59.50 99 LEU A O 1
ATOM 847 N N . GLU A 1 100 ? 4.622 9.625 3.936 1.00 54.88 100 GLU A N 1
ATOM 848 C CA . GLU A 1 100 ? 5.246 10.394 5.030 1.00 54.88 100 GLU A CA 1
ATOM 849 C C . GLU A 1 100 ? 4.326 11.479 5.641 1.00 54.88 100 GLU A C 1
ATOM 851 O O . GLU A 1 100 ? 4.798 12.325 6.401 1.00 54.88 100 GLU A O 1
ATOM 856 N N . ALA A 1 101 ? 3.022 11.452 5.341 1.00 42.84 101 ALA A N 1
ATOM 857 C CA . ALA A 1 101 ? 2.011 12.340 5.925 1.00 42.84 101 ALA A CA 1
ATOM 858 C C . ALA A 1 101 ? 1.601 11.940 7.355 1.00 42.84 101 ALA A C 1
ATOM 860 O O . ALA A 1 101 ? 1.278 10.749 7.582 1.00 42.84 101 ALA A O 1
#

Nearest PDB structures (foldseek):
  1dd9-assembly1_A  TM=3.941E-01  e=5.996E+00  Escherichia coli

Mean predicted aligned error: 11.83 Å

Secondary structure (DSSP, 8-state):
---PPPPGGGGGT-HHHHHHHHHHHTTEEEE-SSHHHHHHHHHHHHT-GGGGGG-SEEEE--------GGGGGSPPPHHHHHHHHHHHHHHHHHHHHHH--

Foldseek 3Di:
DDLPQDPCVQLPPDVVSVVVRLLSNQCEDEFELDPVSLVVVCVVCVVPVVSVVSHPDYDYDDDDPPDDVVVVVDPDDPVRVVVSVVVVVVSVVVVVVSVVD

Solvent-accessible surface area (backbone atoms only — not comparable to full-atom values): 6210 Å² total; per-residue (Å²): 133,85,81,75,80,68,67,70,75,54,37,70,74,44,70,72,42,23,70,65,41,46,52,64,54,37,32,59,41,83,41,56,82,48,72,66,40,49,50,53,50,47,60,63,33,73,83,36,64,74,56,56,78,31,47,77,47,80,45,74,56,80,81,74,77,86,72,64,69,81,60,69,82,47,85,79,50,75,66,59,53,49,52,53,48,48,53,52,50,50,55,52,50,54,50,51,63,70,63,75,111

Radius of gyration: 18.5 Å; Cα contacts (8 Å, |Δi|>4): 71; chains: 1; bou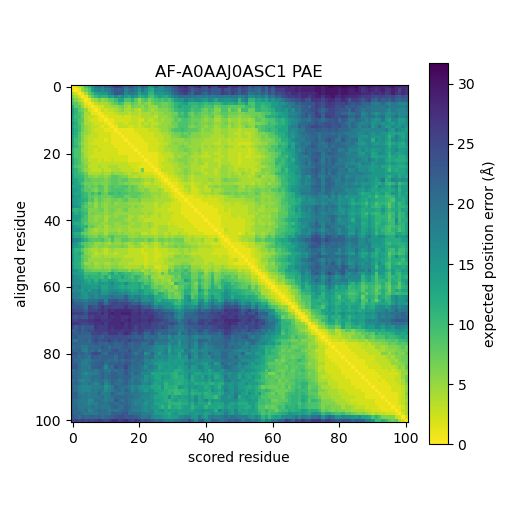nding box: 42×34×50 Å

Sequence (101 aa):
MVLENVPGRFACICRDWQESIEPRNFRILQVGSDEHSFTNLHMTFHNKPWRQSYVRHIWFKIELPDHCIEKRSRPQTDEEINEDRICFATAIFTLFYNLEA